Protein AF-A0A942BXB8-F1 (afdb_monomer)

Structure (mmCIF, N/CA/C/O backbone):
data_AF-A0A942BXB8-F1
#
_entry.id   AF-A0A942BXB8-F1
#
loop_
_atom_site.group_PDB
_atom_site.id
_atom_site.type_symbol
_atom_site.label_atom_id
_atom_site.label_alt_id
_atom_site.label_comp_id
_atom_site.label_asym_id
_atom_site.label_entity_id
_atom_site.label_seq_id
_atom_site.pdbx_PDB_ins_code
_atom_site.Cartn_x
_atom_site.Cartn_y
_atom_site.Cartn_z
_atom_site.occupancy
_atom_site.B_iso_or_equiv
_atom_site.auth_seq_id
_atom_site.auth_comp_id
_atom_site.auth_asym_id
_atom_site.auth_atom_id
_atom_site.pdbx_PDB_model_num
ATOM 1 N N . MET A 1 1 ? 14.830 -15.102 -23.899 1.00 33.78 1 MET A N 1
ATOM 2 C CA . MET A 1 1 ? 13.866 -15.783 -23.012 1.00 33.78 1 MET A CA 1
ATOM 3 C C . MET A 1 1 ? 14.403 -15.650 -21.605 1.00 33.78 1 MET A C 1
ATOM 5 O O . MET A 1 1 ? 15.465 -16.191 -21.334 1.00 33.78 1 MET A O 1
ATOM 9 N N . ILE A 1 2 ? 13.768 -14.839 -20.761 1.00 38.62 2 ILE A N 1
ATOM 10 C CA . ILE A 1 2 ? 14.125 -14.796 -19.343 1.00 38.62 2 ILE A CA 1
ATOM 11 C C . ILE A 1 2 ? 13.432 -16.008 -18.729 1.00 38.62 2 ILE A C 1
ATOM 13 O O . ILE A 1 2 ? 12.207 -16.042 -18.656 1.00 38.62 2 ILE A O 1
ATOM 17 N N . GLU A 1 3 ? 14.208 -17.035 -18.382 1.00 32.00 3 GLU A N 1
ATOM 18 C CA . GLU A 1 3 ? 13.726 -18.103 -17.512 1.00 32.00 3 GLU A CA 1
ATOM 19 C C . GLU A 1 3 ? 13.306 -17.457 -16.193 1.00 32.00 3 GLU A C 1
ATOM 21 O O . GLU A 1 3 ? 14.146 -17.064 -15.381 1.00 32.00 3 GLU A O 1
ATOM 26 N N . ILE A 1 4 ? 11.998 -17.341 -15.974 1.00 43.47 4 ILE A N 1
ATOM 27 C CA . ILE A 1 4 ? 11.454 -17.088 -14.645 1.00 43.47 4 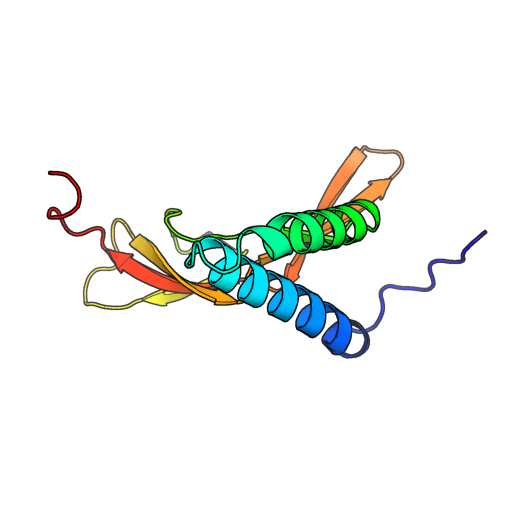ILE A CA 1
ATOM 28 C C . ILE A 1 4 ? 11.652 -18.398 -13.876 1.00 43.47 4 ILE A C 1
ATOM 30 O O . ILE A 1 4 ? 10.767 -19.250 -13.805 1.00 43.47 4 ILE A O 1
ATOM 34 N N . LYS A 1 5 ? 12.874 -18.606 -13.367 1.00 41.53 5 LYS A N 1
ATOM 35 C CA . LYS A 1 5 ? 13.132 -19.608 -12.333 1.00 41.53 5 LYS A CA 1
ATOM 36 C C . LYS A 1 5 ? 12.141 -19.343 -11.201 1.00 41.53 5 LYS A C 1
ATOM 38 O O . LYS A 1 5 ? 11.963 -18.189 -10.832 1.00 41.53 5 LYS A O 1
ATOM 43 N N . GLN A 1 6 ? 11.500 -20.427 -10.757 1.00 49.53 6 GLN A N 1
ATOM 44 C CA . GLN A 1 6 ? 10.703 -20.651 -9.541 1.00 49.53 6 GLN A CA 1
ATOM 45 C C . GLN A 1 6 ? 10.504 -19.445 -8.604 1.00 49.53 6 GLN A C 1
ATOM 47 O O . GLN A 1 6 ? 11.470 -18.736 -8.335 1.00 49.53 6 GLN A O 1
ATOM 52 N N . PRO A 1 7 ? 9.303 -19.263 -8.011 1.00 47.66 7 PRO A N 1
ATOM 53 C CA . PRO A 1 7 ? 9.025 -18.121 -7.143 1.00 47.66 7 PRO A CA 1
ATOM 54 C C . PRO A 1 7 ? 10.134 -17.996 -6.099 1.00 47.66 7 PRO A C 1
ATOM 56 O O . PRO A 1 7 ? 10.358 -18.924 -5.320 1.00 47.66 7 PRO A O 1
ATOM 59 N N . ALA A 1 8 ? 10.857 -16.875 -6.160 1.00 56.62 8 ALA A N 1
ATOM 60 C CA . ALA A 1 8 ? 11.919 -16.538 -5.229 1.00 56.62 8 ALA A CA 1
ATOM 61 C C . ALA A 1 8 ? 11.436 -16.846 -3.806 1.00 56.62 8 ALA A C 1
ATOM 63 O O . ALA A 1 8 ? 10.287 -16.539 -3.463 1.00 56.62 8 ALA A O 1
ATOM 64 N N . SER A 1 9 ? 12.266 -17.508 -2.995 1.00 60.94 9 SER A N 1
ATOM 65 C CA . SER A 1 9 ? 11.875 -17.833 -1.621 1.00 60.94 9 SER A CA 1
ATOM 66 C C . SER A 1 9 ? 11.443 -16.550 -0.900 1.00 60.94 9 SER A C 1
ATOM 68 O O . SER A 1 9 ? 11.925 -15.464 -1.223 1.00 60.94 9 SER A O 1
ATOM 70 N N . ALA A 1 10 ? 10.525 -16.640 0.069 1.00 62.19 10 ALA A N 1
ATOM 71 C CA . ALA A 1 10 ? 9.982 -15.456 0.750 1.00 62.19 10 ALA A CA 1
ATOM 72 C C . ALA A 1 10 ? 11.084 -14.510 1.282 1.00 62.19 10 ALA A C 1
ATOM 74 O O . ALA A 1 10 ? 10.909 -13.294 1.296 1.00 62.19 10 ALA A O 1
ATOM 75 N N . ASP A 1 11 ? 12.249 -15.060 1.639 1.00 71.44 11 ASP A N 1
ATOM 76 C CA . ASP A 1 11 ? 13.427 -14.304 2.066 1.00 71.44 11 ASP A CA 1
ATOM 77 C C .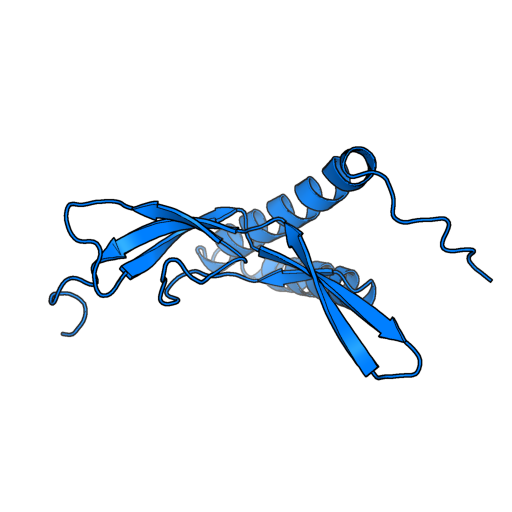 ASP A 1 11 ? 14.096 -13.486 0.954 1.00 71.44 11 ASP A C 1
ATOM 79 O O . ASP A 1 11 ? 14.571 -12.382 1.213 1.00 71.44 11 ASP A O 1
ATOM 83 N N . GLN A 1 12 ? 14.101 -13.973 -0.287 1.00 77.44 12 GLN A N 1
ATOM 84 C CA . GLN A 1 12 ? 14.678 -13.266 -1.436 1.00 77.44 12 GLN A CA 1
ATOM 85 C C . GLN A 1 12 ? 13.835 -12.059 -1.868 1.00 77.44 12 GLN A C 1
ATOM 87 O O . GLN A 1 12 ? 14.371 -11.112 -2.440 1.00 77.44 12 GLN A O 1
ATOM 92 N N . LEU A 1 13 ? 12.534 -12.058 -1.560 1.00 86.56 13 LEU A N 1
ATOM 93 C CA . LEU A 1 13 ? 11.634 -10.939 -1.855 1.00 86.56 13 LEU A CA 1
ATOM 94 C C . LEU A 1 13 ? 11.682 -9.832 -0.795 1.00 86.56 13 LEU A C 1
ATOM 96 O O . LEU A 1 13 ? 11.250 -8.714 -1.073 1.00 86.56 13 LEU A O 1
ATOM 100 N N . LYS A 1 14 ? 12.239 -10.089 0.398 1.00 89.81 14 LYS A N 1
ATOM 101 C CA . LYS A 1 14 ? 12.275 -9.110 1.501 1.00 89.81 14 LYS A CA 1
ATOM 102 C C . LYS A 1 14 ? 12.863 -7.747 1.104 1.00 89.81 14 LYS A C 1
ATOM 104 O O . LYS A 1 14 ? 12.232 -6.741 1.434 1.00 89.81 14 LYS A O 1
ATOM 109 N N . PRO A 1 15 ? 14.009 -7.652 0.396 1.00 94.00 15 PRO A N 1
ATOM 110 C CA . PRO A 1 15 ? 14.555 -6.353 0.001 1.00 94.00 15 PRO A CA 1
ATOM 111 C C . PRO A 1 15 ? 13.631 -5.591 -0.953 1.00 94.00 15 PRO A C 1
ATOM 113 O O . PRO A 1 15 ? 13.462 -4.383 -0.810 1.00 94.00 15 PRO A O 1
ATOM 116 N N . LEU A 1 16 ? 12.989 -6.301 -1.886 1.00 94.56 16 LEU A N 1
ATOM 117 C CA . LEU A 1 16 ? 12.042 -5.715 -2.832 1.00 94.56 16 LEU A CA 1
ATOM 118 C C . LEU A 1 16 ? 10.781 -5.205 -2.124 1.00 94.56 16 LEU A C 1
ATOM 120 O O . LEU A 1 16 ? 10.380 -4.064 -2.338 1.00 94.56 16 LEU A O 1
ATOM 124 N N . LEU A 1 17 ? 10.187 -6.014 -1.243 1.00 94.81 17 LEU A N 1
ATOM 125 C CA . LEU A 1 17 ? 9.023 -5.612 -0.445 1.00 94.81 17 LEU A CA 1
ATOM 126 C C . LEU A 1 17 ? 9.341 -4.412 0.455 1.00 94.81 17 LEU A C 1
ATOM 128 O O . LEU A 1 17 ? 8.515 -3.509 0.603 1.00 94.81 17 LEU A O 1
ATOM 132 N N . SER A 1 18 ? 10.556 -4.366 1.009 1.00 95.94 18 SER A N 1
ATOM 133 C CA . SER A 1 18 ? 11.049 -3.211 1.760 1.00 95.94 18 SER A CA 1
ATOM 134 C C . SER A 1 18 ? 11.127 -1.964 0.876 1.00 95.94 18 SER A C 1
ATOM 136 O O . SER A 1 18 ? 10.601 -0.922 1.255 1.00 95.94 18 SER A O 1
ATOM 138 N N . ALA A 1 19 ? 11.692 -2.069 -0.332 1.00 96.81 19 ALA A N 1
ATOM 139 C CA . ALA A 1 19 ? 11.778 -0.950 -1.271 1.00 96.81 19 ALA A CA 1
ATOM 140 C C . ALA A 1 19 ? 10.395 -0.425 -1.698 1.00 96.81 19 ALA A C 1
ATOM 142 O O . ALA A 1 19 ? 10.173 0.783 -1.680 1.00 96.81 19 ALA A O 1
ATOM 143 N N . LEU A 1 20 ? 9.449 -1.317 -2.012 1.00 97.62 20 LEU A N 1
ATOM 144 C CA . LEU A 1 20 ? 8.062 -0.957 -2.335 1.00 97.62 20 LEU A CA 1
ATOM 145 C C . LEU A 1 20 ? 7.360 -0.283 -1.146 1.00 97.62 20 LEU A C 1
ATOM 147 O O . LEU A 1 20 ? 6.674 0.722 -1.316 1.00 97.62 20 LEU A O 1
ATOM 151 N N . SER A 1 21 ? 7.585 -0.782 0.073 1.00 97.00 21 SER A N 1
ATOM 152 C CA . SER A 1 21 ? 7.039 -0.170 1.291 1.00 97.00 21 SER A CA 1
ATOM 153 C C . SER A 1 21 ? 7.646 1.214 1.559 1.00 97.00 21 SER A C 1
ATOM 155 O O . SER A 1 21 ? 6.934 2.132 1.953 1.00 97.00 21 SER A O 1
ATOM 157 N N . GLN A 1 22 ? 8.945 1.408 1.305 1.00 97.50 22 GLN A N 1
ATOM 158 C CA . GLN A 1 22 ? 9.572 2.731 1.399 1.00 97.50 22 GLN A CA 1
ATOM 159 C C . GLN A 1 22 ? 9.054 3.689 0.322 1.00 97.50 22 GLN A C 1
ATOM 161 O O . GLN A 1 22 ? 8.843 4.863 0.613 1.00 97.50 22 GLN A O 1
ATOM 166 N N . LEU A 1 23 ? 8.813 3.204 -0.900 1.00 97.75 23 LEU A N 1
ATOM 167 C CA . LEU A 1 23 ? 8.204 4.003 -1.964 1.00 97.75 23 LEU A CA 1
ATOM 168 C C . LEU A 1 23 ? 6.805 4.491 -1.561 1.00 97.75 23 LEU A C 1
ATOM 170 O O . LEU A 1 23 ? 6.514 5.672 -1.729 1.00 97.75 23 LEU A O 1
ATOM 174 N N . TYR A 1 24 ? 5.985 3.617 -0.971 1.00 97.88 24 TYR A N 1
ATOM 175 C CA . TYR A 1 24 ? 4.685 3.983 -0.402 1.00 97.88 24 TYR A CA 1
ATOM 176 C C . TYR A 1 24 ? 4.804 5.086 0.661 1.00 97.88 24 TYR A C 1
ATOM 178 O O . TYR A 1 24 ? 4.139 6.116 0.573 1.00 97.88 24 TYR A O 1
ATOM 186 N N . GLU A 1 25 ? 5.693 4.909 1.642 1.00 96.44 25 GLU A N 1
ATOM 187 C CA . GLU A 1 25 ? 5.880 5.887 2.721 1.00 96.44 25 GLU A CA 1
ATOM 188 C C . GLU A 1 25 ? 6.383 7.242 2.215 1.00 96.44 25 GLU A C 1
ATOM 190 O O . GLU A 1 25 ? 5.969 8.292 2.714 1.00 96.44 25 GLU A O 1
ATOM 195 N N . LEU A 1 26 ? 7.284 7.235 1.230 1.00 96.19 26 LEU A N 1
ATOM 196 C CA . LEU A 1 26 ? 7.765 8.456 0.593 1.00 96.19 26 LEU A CA 1
ATOM 197 C C . LEU A 1 26 ? 6.637 9.167 -0.144 1.00 96.19 26 LEU A C 1
ATOM 199 O O . LEU A 1 26 ? 6.479 10.371 0.039 1.00 96.19 26 LEU A O 1
ATOM 203 N N . ASP A 1 27 ? 5.838 8.435 -0.920 1.00 95.38 27 ASP A N 1
ATOM 204 C CA . ASP A 1 27 ? 4.694 9.005 -1.629 1.00 95.38 27 ASP A CA 1
ATOM 205 C C . ASP A 1 27 ? 3.712 9.641 -0.647 1.00 95.38 27 ASP A C 1
ATOM 207 O O . ASP A 1 27 ? 3.432 10.831 -0.759 1.00 95.38 27 ASP A O 1
ATOM 211 N N . ARG A 1 28 ? 3.321 8.929 0.416 1.00 94.50 28 ARG A N 1
ATOM 212 C CA . ARG A 1 28 ? 2.437 9.474 1.457 1.00 94.50 28 ARG A CA 1
ATOM 213 C C . ARG A 1 28 ? 2.977 10.771 2.070 1.00 94.50 28 ARG A C 1
ATOM 215 O O . ARG A 1 28 ? 2.238 11.742 2.225 1.00 94.50 28 ARG A O 1
ATOM 222 N N . LYS A 1 29 ? 4.275 10.823 2.391 1.00 93.38 29 LYS A N 1
ATOM 223 C CA . LYS A 1 29 ? 4.925 12.022 2.958 1.00 93.38 29 LYS A CA 1
ATOM 224 C C . LYS A 1 29 ? 5.006 13.180 1.966 1.00 93.38 29 LYS A C 1
ATOM 226 O O . LYS A 1 29 ? 4.889 14.332 2.383 1.00 93.38 29 LYS A O 1
ATOM 231 N N . VAL A 1 30 ? 5.214 12.887 0.683 1.00 95.12 30 VAL A N 1
ATOM 232 C CA . VAL A 1 30 ? 5.248 13.890 -0.386 1.00 95.12 30 VAL A CA 1
ATOM 233 C C . VAL A 1 30 ? 3.851 14.449 -0.652 1.00 95.12 30 VAL A C 1
ATOM 235 O O . VAL A 1 30 ? 3.703 15.664 -0.721 1.00 95.12 30 VAL A O 1
ATOM 238 N N . GLN A 1 31 ? 2.819 13.605 -0.721 1.00 91.31 31 GLN A N 1
ATOM 239 C CA . GLN A 1 31 ? 1.436 14.059 -0.915 1.00 91.31 31 GLN A CA 1
ATOM 240 C C . GLN A 1 31 ? 0.923 14.891 0.272 1.00 91.31 31 GLN A C 1
ATOM 242 O O . GLN A 1 31 ? 0.154 15.829 0.084 1.00 91.31 31 GLN A O 1
ATOM 247 N N . ALA A 1 32 ? 1.384 14.603 1.494 1.00 91.75 32 ALA A N 1
ATOM 248 C CA . ALA A 1 32 ? 0.996 15.348 2.692 1.00 91.75 32 ALA A CA 1
ATOM 249 C C . ALA A 1 32 ? 1.586 16.772 2.775 1.00 91.75 32 ALA A C 1
ATOM 251 O O . ALA A 1 32 ? 1.187 17.542 3.649 1.00 91.75 32 ALA A O 1
ATOM 252 N N . ARG A 1 33 ? 2.561 17.132 1.924 1.00 91.81 33 ARG A N 1
ATOM 253 C CA . ARG A 1 33 ? 3.291 18.406 2.018 1.00 91.81 33 ARG A CA 1
ATOM 254 C C . ARG A 1 33 ? 3.480 19.055 0.651 1.00 91.81 33 ARG A C 1
ATOM 256 O O . ARG A 1 33 ? 4.232 18.569 -0.190 1.00 91.81 33 ARG A O 1
ATOM 263 N N . SER A 1 34 ? 2.886 20.231 0.465 1.00 87.06 34 SER A N 1
ATOM 264 C CA . SER A 1 34 ? 2.955 20.981 -0.797 1.00 87.06 34 SER A CA 1
ATOM 265 C C . SER A 1 34 ? 4.383 21.336 -1.236 1.00 87.06 34 SER A C 1
ATOM 267 O O . SER A 1 34 ? 4.649 21.427 -2.431 1.00 87.06 34 SER A O 1
ATOM 269 N N . GLU A 1 35 ? 5.319 21.487 -0.293 1.00 92.06 35 GLU A N 1
ATOM 270 C CA . GLU A 1 35 ? 6.737 21.782 -0.561 1.00 92.06 35 GLU A CA 1
ATOM 271 C C . GLU A 1 35 ? 7.446 20.702 -1.400 1.00 92.06 35 GLU A C 1
ATOM 273 O O . GLU A 1 35 ? 8.424 20.996 -2.087 1.00 92.06 35 GLU A O 1
ATOM 278 N N . PHE A 1 36 ? 6.929 19.468 -1.411 1.00 91.00 36 PHE A N 1
ATOM 279 C CA . PHE A 1 36 ? 7.515 18.343 -2.143 1.00 91.00 36 PHE A CA 1
ATOM 280 C C . PHE A 1 36 ? 6.785 17.986 -3.439 1.00 91.00 36 PHE A C 1
ATOM 282 O O . PHE A 1 36 ? 7.134 16.992 -4.074 1.00 91.00 36 PHE A O 1
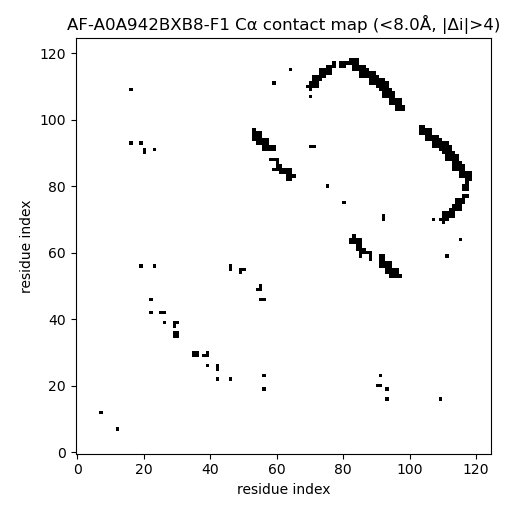ATOM 289 N N . GLN A 1 37 ? 5.827 18.798 -3.899 1.00 87.00 37 GLN A N 1
ATOM 290 C CA . GLN A 1 37 ? 5.024 18.495 -5.093 1.00 87.00 37 GLN A CA 1
ATOM 291 C C . GLN A 1 37 ? 5.878 18.183 -6.338 1.00 87.00 37 GLN A C 1
ATOM 293 O O . GLN A 1 37 ? 5.522 17.326 -7.151 1.00 87.00 37 GLN A O 1
ATOM 298 N N . ALA A 1 38 ? 7.045 18.823 -6.470 1.00 89.25 38 ALA A N 1
ATOM 299 C CA . ALA A 1 38 ? 7.984 18.565 -7.560 1.00 89.25 38 ALA A CA 1
ATOM 300 C C . ALA A 1 38 ? 8.492 17.107 -7.604 1.00 89.25 38 ALA A C 1
ATOM 302 O O . ALA A 1 38 ? 8.768 16.601 -8.694 1.00 89.25 38 ALA A O 1
ATOM 303 N N . LEU A 1 39 ? 8.573 16.432 -6.449 1.00 94.00 39 LEU A N 1
ATOM 304 C CA . LEU A 1 39 ? 8.992 15.033 -6.311 1.00 94.00 39 LEU A CA 1
ATOM 305 C C . LEU A 1 39 ? 7.864 14.044 -6.626 1.00 94.00 39 LEU A C 1
ATOM 307 O O . LEU A 1 39 ? 8.153 12.921 -7.036 1.00 94.00 39 LEU A O 1
ATOM 311 N N . GLY A 1 40 ? 6.598 14.459 -6.502 1.00 93.06 40 GLY A N 1
ATOM 312 C CA . GLY A 1 40 ? 5.442 13.584 -6.721 1.00 93.06 40 GLY A CA 1
ATOM 313 C C . GLY A 1 40 ? 5.472 12.914 -8.095 1.00 93.06 40 GLY A C 1
ATOM 314 O O . GLY A 1 40 ? 5.321 11.704 -8.204 1.00 93.06 40 GLY A O 1
ATOM 315 N N . ARG A 1 41 ? 5.820 13.663 -9.153 1.00 91.19 41 ARG A N 1
ATOM 316 C CA . ARG A 1 41 ? 5.946 13.104 -10.515 1.00 91.19 41 ARG A CA 1
ATOM 317 C C . ARG A 1 41 ? 7.005 12.004 -10.626 1.00 91.19 41 ARG A C 1
ATOM 319 O O . ARG A 1 41 ? 6.853 11.098 -11.440 1.00 91.19 41 ARG A O 1
ATOM 326 N N . ASN A 1 42 ? 8.098 12.098 -9.871 1.00 95.69 42 ASN A N 1
ATOM 327 C CA . ASN A 1 42 ? 9.142 11.075 -9.873 1.00 95.69 42 ASN A CA 1
ATOM 328 C C . ASN A 1 42 ? 8.650 9.810 -9.167 1.00 95.69 42 ASN A C 1
ATOM 330 O O . ASN A 1 42 ? 8.879 8.716 -9.676 1.00 95.69 42 ASN A O 1
ATOM 334 N N . LEU A 1 43 ? 7.930 9.963 -8.053 1.00 96.38 43 LEU A N 1
ATOM 335 C CA . LEU A 1 43 ? 7.338 8.841 -7.327 1.00 96.38 43 LEU A CA 1
ATOM 336 C C . LEU A 1 43 ? 6.250 8.144 -8.151 1.00 96.38 43 LEU A C 1
ATOM 338 O O . LEU A 1 43 ? 6.254 6.920 -8.220 1.00 96.38 43 LEU A O 1
ATOM 342 N N . GLU A 1 44 ? 5.406 8.889 -8.872 1.00 94.81 44 GLU A N 1
ATOM 343 C CA . GLU A 1 44 ? 4.445 8.306 -9.822 1.00 94.81 44 GLU A CA 1
ATOM 344 C C . GLU A 1 44 ? 5.134 7.466 -10.902 1.00 94.81 44 GLU A C 1
ATOM 346 O O . GLU A 1 44 ? 4.715 6.346 -11.180 1.00 94.81 44 GLU A O 1
ATOM 351 N N . LYS A 1 45 ? 6.240 7.954 -11.478 1.00 96.38 45 LYS A N 1
ATOM 352 C CA . LYS A 1 45 ? 7.014 7.180 -12.462 1.00 96.38 45 LYS A CA 1
ATOM 353 C C . LYS A 1 45 ? 7.630 5.919 -11.860 1.00 96.38 45 LYS A C 1
ATOM 355 O O . LYS A 1 45 ? 7.677 4.895 -12.531 1.00 96.38 45 LYS A O 1
ATOM 360 N N . MET A 1 46 ? 8.104 5.983 -10.615 1.00 97.38 46 MET A N 1
ATOM 361 C CA . MET A 1 46 ? 8.614 4.802 -9.914 1.00 97.38 46 MET A CA 1
ATOM 362 C C . MET A 1 46 ? 7.501 3.782 -9.664 1.00 97.38 46 MET A C 1
ATOM 364 O O . MET A 1 46 ? 7.707 2.602 -9.930 1.00 97.38 46 MET A O 1
ATOM 368 N N . LYS A 1 47 ? 6.320 4.228 -9.210 1.00 96.56 47 LYS A N 1
ATOM 369 C CA . LYS A 1 47 ? 5.142 3.366 -9.033 1.00 96.56 47 LYS A CA 1
ATOM 370 C C . LYS A 1 47 ? 4.737 2.713 -10.356 1.00 96.56 47 LYS A C 1
ATOM 372 O O . LYS A 1 47 ? 4.622 1.496 -10.402 1.00 96.56 47 LYS A O 1
ATOM 377 N N . ALA A 1 48 ? 4.654 3.490 -11.437 1.00 96.38 48 ALA A N 1
ATOM 378 C CA . ALA A 1 48 ? 4.344 2.979 -12.771 1.00 96.38 48 ALA A CA 1
ATOM 379 C C . ALA A 1 48 ? 5.357 1.923 -13.252 1.00 96.38 48 ALA A C 1
ATOM 381 O O . ALA A 1 48 ? 4.959 0.892 -13.782 1.00 96.38 48 ALA A O 1
ATOM 382 N N . ALA A 1 49 ? 6.657 2.130 -13.017 1.00 96.88 49 ALA A N 1
ATOM 383 C CA . ALA A 1 49 ? 7.679 1.145 -13.373 1.00 96.88 49 ALA A CA 1
ATOM 384 C C . ALA A 1 49 ? 7.525 -0.175 -12.593 1.00 96.88 49 ALA A C 1
ATOM 386 O O . ALA A 1 49 ? 7.751 -1.251 -13.143 1.00 96.88 49 ALA A O 1
ATOM 387 N N . PHE A 1 50 ? 7.127 -0.120 -11.318 1.00 95.88 50 PHE A N 1
ATOM 388 C CA . PHE A 1 50 ? 6.823 -1.328 -10.546 1.00 95.88 50 PHE A CA 1
ATOM 389 C C . PHE A 1 50 ? 5.513 -1.990 -10.986 1.00 95.88 50 PHE A C 1
ATOM 391 O O . PHE A 1 50 ? 5.481 -3.218 -11.085 1.00 95.88 50 PHE A O 1
ATOM 398 N N . ASP A 1 51 ? 4.487 -1.207 -11.325 1.00 93.69 51 ASP A N 1
ATOM 399 C CA . ASP A 1 51 ? 3.234 -1.714 -11.894 1.00 93.69 51 ASP A CA 1
ATOM 400 C C . ASP A 1 51 ? 3.485 -2.447 -13.227 1.00 93.69 51 ASP A C 1
ATOM 402 O O . ASP A 1 51 ? 2.936 -3.527 -13.442 1.00 93.69 51 ASP A O 1
ATOM 406 N N . GLU A 1 52 ? 4.367 -1.931 -14.094 1.00 93.50 52 GLU A N 1
ATOM 407 C CA . GLU A 1 52 ? 4.794 -2.598 -15.339 1.00 93.50 52 GLU A CA 1
ATOM 408 C C . GLU A 1 52 ? 5.508 -3.935 -15.082 1.00 93.50 52 GLU A C 1
ATOM 410 O O . GLU A 1 52 ? 5.369 -4.881 -15.859 1.00 93.50 52 GLU A O 1
ATOM 415 N N . LEU A 1 53 ? 6.239 -4.040 -13.969 1.00 91.69 53 LEU A N 1
ATOM 416 C CA . LEU A 1 53 ? 6.838 -5.292 -13.500 1.00 91.69 53 LEU A CA 1
ATOM 417 C C . LEU A 1 53 ? 5.821 -6.227 -12.822 1.00 91.69 53 LEU A C 1
ATOM 419 O O . LEU A 1 53 ? 6.188 -7.339 -12.437 1.00 91.69 53 LEU A O 1
ATOM 423 N N . GLY A 1 54 ? 4.565 -5.796 -12.675 1.00 93.19 54 GLY A N 1
ATOM 424 C CA . GLY A 1 54 ? 3.467 -6.542 -12.066 1.00 93.19 54 GLY A CA 1
ATOM 425 C C . GLY A 1 54 ? 3.300 -6.321 -10.561 1.00 93.19 54 GLY A C 1
ATOM 426 O O . GLY A 1 54 ? 2.467 -6.986 -9.954 1.00 93.19 54 GLY A O 1
ATOM 427 N N . TYR A 1 55 ? 4.061 -5.424 -9.931 1.00 95.69 55 TYR A N 1
ATOM 428 C CA . TYR A 1 55 ? 3.956 -5.138 -8.497 1.00 95.69 55 TYR A CA 1
ATOM 429 C C . TYR A 1 55 ? 3.049 -3.945 -8.238 1.00 95.69 55 TYR A C 1
ATOM 431 O O . TYR A 1 55 ? 3.410 -2.817 -8.557 1.00 95.69 55 TYR A O 1
ATOM 439 N N . ARG A 1 56 ? 1.923 -4.190 -7.568 1.00 95.88 56 ARG A N 1
ATOM 440 C CA . ARG A 1 56 ? 0.945 -3.160 -7.227 1.00 95.88 56 ARG A CA 1
ATOM 441 C C . ARG A 1 56 ? 0.979 -2.846 -5.739 1.00 95.88 56 ARG A C 1
ATOM 443 O O . ARG A 1 56 ? 0.839 -3.749 -4.912 1.00 95.88 56 ARG A O 1
ATOM 450 N N . ILE A 1 57 ? 1.159 -1.570 -5.416 1.00 97.56 57 ILE A N 1
ATOM 451 C CA . ILE A 1 57 ? 1.069 -1.030 -4.055 1.00 97.56 57 ILE A CA 1
ATOM 452 C C . ILE A 1 57 ? -0.356 -0.513 -3.856 1.00 97.56 57 ILE A C 1
ATOM 454 O O . ILE A 1 57 ? -0.821 0.321 -4.632 1.00 97.56 57 ILE A O 1
ATOM 458 N N . GLU A 1 58 ? -1.047 -0.983 -2.822 1.00 97.31 58 GLU A N 1
ATOM 459 C CA . GLU A 1 58 ? -2.408 -0.549 -2.503 1.00 97.31 58 GLU A CA 1
ATOM 460 C C . GLU A 1 58 ? -2.459 0.069 -1.105 1.00 97.31 58 GLU A C 1
ATOM 462 O O . GLU A 1 58 ? -1.953 -0.506 -0.134 1.00 97.31 58 GLU A O 1
ATOM 467 N N . ASP A 1 59 ? -3.092 1.240 -1.019 1.00 97.19 59 ASP A N 1
ATOM 468 C CA . ASP A 1 59 ? -3.353 1.938 0.234 1.00 97.19 59 ASP A CA 1
ATOM 469 C C . ASP A 1 59 ? -4.755 1.582 0.765 1.00 97.19 59 ASP A C 1
ATOM 471 O O . ASP A 1 59 ? -5.760 1.942 0.138 1.00 97.19 59 ASP A O 1
ATOM 475 N N . PRO A 1 60 ? -4.862 0.863 1.897 1.00 97.19 60 PRO A N 1
ATOM 476 C CA . PRO A 1 60 ? -6.144 0.548 2.506 1.00 97.19 60 PRO A CA 1
ATOM 477 C C . PRO A 1 60 ? -6.717 1.677 3.378 1.00 97.19 60 PRO A C 1
ATOM 479 O O . PRO A 1 60 ? -7.786 1.474 3.954 1.00 97.19 60 PRO A O 1
ATOM 482 N N . GLN A 1 61 ? -6.057 2.836 3.500 1.00 96.94 61 GLN A N 1
ATOM 483 C CA . GLN A 1 61 ? -6.512 3.961 4.323 1.00 96.94 61 GLN A CA 1
ATOM 484 C C . GLN A 1 61 ? -7.976 4.325 4.030 1.00 96.94 61 GLN A C 1
ATOM 486 O O . GLN A 1 61 ? -8.380 4.500 2.879 1.00 96.94 61 GLN A O 1
ATOM 491 N N . GLY A 1 62 ? -8.788 4.441 5.084 1.00 95.62 62 GLY A N 1
ATOM 492 C CA . GLY A 1 62 ? -10.205 4.802 4.988 1.00 95.62 62 GLY A CA 1
ATOM 493 C C . GLY A 1 62 ? -11.128 3.697 4.460 1.00 95.62 62 GLY A C 1
ATOM 494 O O . GLY A 1 62 ? -12.345 3.890 4.420 1.00 95.62 62 GLY A O 1
ATOM 495 N N . GLN A 1 63 ? -10.599 2.532 4.075 1.00 96.62 63 GLN A N 1
ATOM 496 C CA . GLN A 1 63 ? -11.425 1.399 3.665 1.00 96.62 63 GLN A CA 1
ATOM 497 C C . GLN A 1 63 ? -12.048 0.701 4.879 1.00 96.62 63 GLN A C 1
ATOM 499 O O . GLN A 1 63 ? -11.451 0.634 5.954 1.00 96.62 63 GLN A O 1
ATOM 504 N N . GLY A 1 64 ? -13.244 0.138 4.692 1.00 95.62 64 GLY A N 1
ATOM 505 C CA . GLY A 1 64 ? -13.889 -0.696 5.705 1.00 95.62 64 GLY A CA 1
ATOM 506 C C . GLY A 1 64 ? -13.109 -1.987 5.968 1.00 95.62 64 GLY A C 1
ATOM 507 O O . GLY A 1 64 ? -12.495 -2.559 5.063 1.00 95.62 64 GLY A O 1
ATOM 508 N N . TYR A 1 65 ? -13.157 -2.455 7.209 1.00 95.81 65 TYR A N 1
ATOM 509 C CA . TYR A 1 65 ? -12.526 -3.689 7.652 1.00 95.81 65 TYR A CA 1
ATOM 510 C C . TYR A 1 65 ? -13.559 -4.663 8.221 1.00 95.81 65 TYR A C 1
ATOM 512 O O . TYR A 1 65 ? -14.488 -4.285 8.929 1.00 95.81 65 TYR A O 1
ATOM 520 N N . ASN A 1 66 ? -13.361 -5.943 7.920 1.00 92.69 66 ASN A N 1
ATOM 521 C CA . ASN A 1 66 ? -14.011 -7.058 8.593 1.00 92.69 66 ASN A CA 1
ATOM 522 C C . ASN A 1 66 ? -13.015 -8.223 8.688 1.00 92.69 66 ASN A C 1
ATOM 524 O O . ASN A 1 66 ? -12.020 -8.258 7.964 1.00 92.69 66 ASN A O 1
ATOM 528 N N . GLU A 1 67 ? -13.301 -9.202 9.539 1.00 88.38 67 GLU A N 1
ATOM 529 C CA . GLU A 1 67 ? -12.401 -10.338 9.794 1.00 88.38 67 GLU A CA 1
ATOM 530 C C . GLU A 1 67 ? -12.185 -11.251 8.573 1.00 88.38 67 GLU A C 1
ATOM 532 O O . GLU A 1 67 ? -11.238 -12.032 8.539 1.00 88.38 67 GLU A O 1
ATOM 537 N N . THR A 1 68 ? -13.029 -11.146 7.540 1.00 93.38 68 THR A N 1
ATOM 538 C CA . THR A 1 68 ? -12.882 -11.926 6.298 1.00 93.38 68 THR A CA 1
ATOM 539 C C . THR A 1 68 ? -11.869 -11.315 5.322 1.00 93.38 68 THR A C 1
ATOM 541 O O . THR A 1 68 ? -11.509 -11.952 4.330 1.00 93.38 68 THR A O 1
ATOM 544 N N . ARG A 1 69 ? -11.371 -10.096 5.590 1.00 93.88 69 ARG A N 1
ATOM 545 C CA . ARG A 1 69 ? -10.314 -9.438 4.804 1.00 93.88 69 ARG A CA 1
ATOM 546 C C . ARG A 1 69 ? -8.975 -10.141 5.017 1.00 93.88 69 ARG A C 1
ATOM 548 O O . ARG A 1 69 ? -8.246 -9.885 5.969 1.00 93.88 69 ARG A O 1
ATOM 555 N N . VAL A 1 70 ? -8.630 -11.019 4.079 1.00 95.25 70 VAL A N 1
ATOM 556 C CA . VAL A 1 70 ? -7.373 -11.787 4.102 1.00 95.25 70 VAL A CA 1
ATOM 557 C C . VAL A 1 70 ? -6.138 -10.961 3.723 1.00 95.25 70 VAL A C 1
ATOM 559 O O . VAL A 1 70 ? -5.009 -11.364 3.997 1.00 95.25 70 VAL A O 1
ATOM 562 N N . ASP A 1 71 ? -6.330 -9.801 3.100 1.00 96.75 71 ASP A N 1
ATOM 563 C CA . ASP A 1 71 ? -5.268 -8.900 2.651 1.00 96.75 71 ASP A CA 1
ATOM 564 C C . ASP A 1 71 ? -4.715 -7.983 3.745 1.00 96.75 71 ASP A C 1
ATOM 566 O O . ASP A 1 71 ? -3.678 -7.356 3.527 1.00 96.75 71 ASP A O 1
ATOM 570 N N . LEU A 1 72 ? -5.339 -7.951 4.926 1.00 97.62 72 LEU A N 1
ATOM 571 C CA . LEU A 1 72 ? -4.942 -7.101 6.046 1.00 97.62 72 LEU A CA 1
ATOM 572 C C . LEU A 1 72 ? -4.602 -7.895 7.309 1.00 97.62 72 LEU A C 1
ATOM 574 O O . LEU A 1 72 ? -5.246 -8.889 7.632 1.00 97.62 72 LEU A O 1
ATOM 578 N N . GLU A 1 73 ? -3.610 -7.408 8.045 1.00 97.44 73 GLU A N 1
ATOM 579 C CA . GLU A 1 73 ? -3.322 -7.694 9.449 1.00 97.44 73 GLU A CA 1
ATOM 580 C C . GLU A 1 73 ? -3.707 -6.454 10.254 1.00 97.44 73 GLU A C 1
ATOM 582 O O . GLU A 1 73 ? -2.996 -5.448 10.240 1.00 97.44 73 GLU A O 1
ATOM 587 N N . ALA A 1 74 ? -4.870 -6.504 10.902 1.00 96.19 74 ALA A N 1
ATOM 588 C CA . ALA A 1 74 ? -5.430 -5.361 11.605 1.00 96.19 74 ALA A CA 1
ATOM 589 C C . ALA A 1 74 ? -5.249 -5.475 13.122 1.00 96.19 74 ALA A C 1
ATOM 591 O O . ALA A 1 74 ? -5.524 -6.519 13.714 1.00 96.19 74 ALA A O 1
ATOM 592 N N . SER A 1 75 ? -4.849 -4.371 13.749 1.00 96.00 75 SER A N 1
ATOM 593 C CA . SER A 1 75 ? -4.994 -4.151 15.186 1.00 96.00 75 SER A CA 1
ATOM 594 C C . SER A 1 75 ? -6.232 -3.294 15.430 1.00 96.00 75 SER A C 1
ATOM 596 O O . SER A 1 75 ? -6.327 -2.191 14.894 1.00 96.00 75 SER A O 1
ATOM 598 N N . ILE A 1 76 ? -7.176 -3.785 16.234 1.00 93.50 76 ILE A N 1
ATOM 599 C CA . ILE A 1 76 ? -8.376 -3.026 16.606 1.00 93.50 76 ILE A CA 1
ATOM 600 C C . ILE A 1 76 ? -8.007 -2.063 17.735 1.00 93.50 76 ILE A C 1
ATOM 602 O O . ILE A 1 76 ? -7.521 -2.493 18.782 1.00 93.50 76 ILE A O 1
ATOM 606 N N . ALA A 1 77 ? -8.233 -0.772 17.521 1.00 91.19 77 ALA A N 1
ATOM 607 C CA . ALA A 1 77 ? -8.152 0.248 18.554 1.00 91.19 77 ALA A CA 1
ATOM 608 C C . ALA A 1 77 ? -9.561 0.627 19.049 1.00 91.19 77 ALA A C 1
ATOM 610 O O . ALA A 1 77 ? -10.547 0.600 18.310 1.00 91.19 77 ALA A O 1
ATOM 611 N N . GLY A 1 78 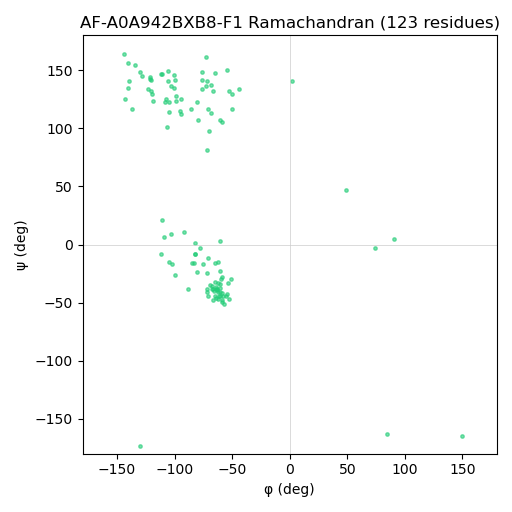? -9.663 0.944 20.342 1.00 86.56 78 GLY A N 1
ATOM 612 C CA . GLY A 1 78 ? -10.941 1.166 21.021 1.00 86.56 78 GLY A CA 1
ATOM 613 C C . GLY A 1 78 ? -11.609 -0.123 21.518 1.00 86.56 78 GLY A C 1
ATOM 614 O O . GLY A 1 78 ? -10.961 -1.152 21.690 1.00 86.56 78 GLY A O 1
ATOM 615 N N . SER A 1 79 ? -12.908 -0.043 21.822 1.00 81.06 79 SER A N 1
ATOM 616 C CA . SER A 1 79 ? -13.680 -1.131 22.451 1.00 81.06 79 SER A CA 1
ATOM 617 C C . SER A 1 79 ? -14.745 -1.768 21.553 1.00 81.06 79 SER A C 1
ATOM 619 O O . SER A 1 79 ? -15.344 -2.765 21.949 1.00 81.06 79 SER A O 1
ATOM 621 N N . SER A 1 80 ? -15.008 -1.198 20.375 1.00 85.69 80 SER A N 1
ATOM 622 C CA . SER A 1 80 ? -16.022 -1.683 19.432 1.00 85.69 80 SER A CA 1
ATOM 623 C C . SER A 1 80 ? -15.375 -2.503 18.320 1.00 85.69 80 SER A C 1
ATOM 625 O O . SER A 1 80 ? -14.308 -2.146 17.828 1.00 85.69 80 SER A O 1
ATOM 627 N N . THR A 1 81 ? -16.043 -3.578 17.908 1.00 86.81 81 THR A N 1
ATOM 62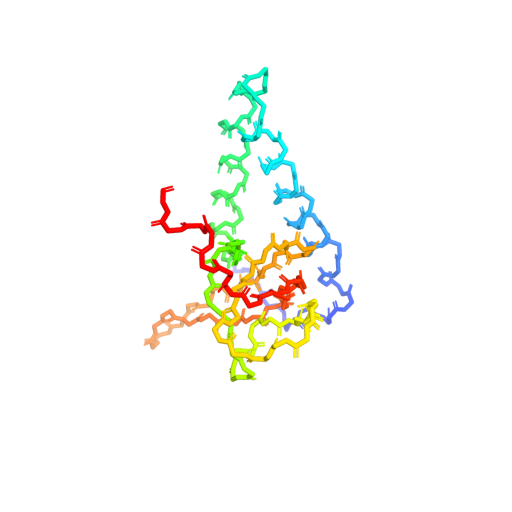8 C CA . THR A 1 81 ? -15.641 -4.449 16.791 1.00 86.81 81 THR A CA 1
ATOM 629 C C . THR A 1 81 ? -16.556 -4.302 15.570 1.00 86.81 81 THR A C 1
ATOM 631 O O . THR A 1 81 ? -16.414 -5.041 14.598 1.00 86.81 81 THR A O 1
ATOM 634 N N . GLU A 1 82 ? -17.490 -3.347 15.604 1.00 88.81 82 GLU A N 1
ATOM 635 C CA . GLU A 1 82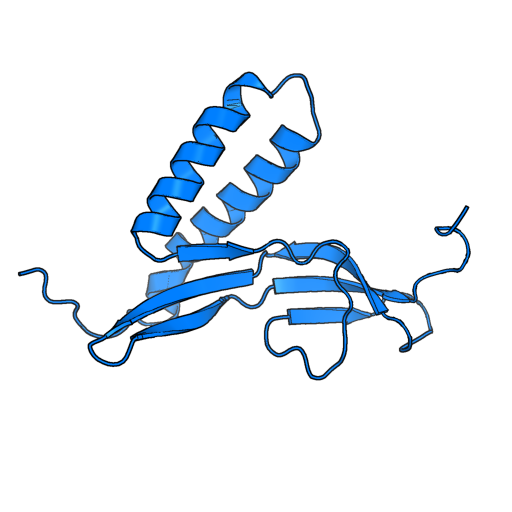 ? -18.460 -3.083 14.539 1.00 88.81 82 GLU A CA 1
ATOM 636 C C . GLU A 1 82 ? -18.116 -1.806 13.755 1.00 88.81 82 GLU A C 1
ATOM 638 O O . GLU A 1 82 ? -17.561 -0.851 14.307 1.00 88.81 82 GLU A O 1
ATOM 643 N N . ASP A 1 83 ? -18.476 -1.792 12.465 1.00 91.44 83 ASP A N 1
ATOM 644 C CA . ASP A 1 83 ? -18.234 -0.688 11.514 1.00 91.44 83 ASP A CA 1
ATOM 645 C C . ASP A 1 83 ? -16.780 -0.182 11.543 1.00 91.44 83 ASP A C 1
ATOM 647 O O . ASP A 1 83 ? -16.497 1.012 11.667 1.00 91.44 83 ASP A O 1
ATOM 651 N N . LEU A 1 84 ? -15.842 -1.133 11.506 1.00 94.62 84 LEU A N 1
ATOM 652 C CA . LEU A 1 84 ? -14.413 -0.856 11.563 1.00 94.62 84 LEU A CA 1
ATOM 653 C C . LEU A 1 84 ? -13.927 -0.249 10.244 1.00 94.62 84 LEU A C 1
ATOM 655 O O . LEU A 1 84 ? -14.239 -0.738 9.156 1.00 94.62 84 LEU A O 1
ATOM 659 N N . VAL A 1 85 ? -13.102 0.786 10.343 1.00 96.69 85 VAL A N 1
ATOM 660 C CA . VAL A 1 85 ? -12.439 1.443 9.217 1.00 96.69 85 VAL A CA 1
ATOM 661 C C . VAL A 1 85 ? -10.944 1.537 9.488 1.00 96.69 85 VAL A C 1
ATOM 663 O O . VAL A 1 85 ? -10.521 1.704 10.628 1.00 96.69 85 VAL A O 1
ATOM 666 N N . VAL A 1 86 ? -10.136 1.419 8.438 1.00 97.19 86 VAL A N 1
ATOM 667 C CA . VAL A 1 86 ? -8.688 1.627 8.521 1.00 97.19 86 VAL A CA 1
ATOM 668 C C . VAL A 1 86 ? -8.398 3.100 8.799 1.00 97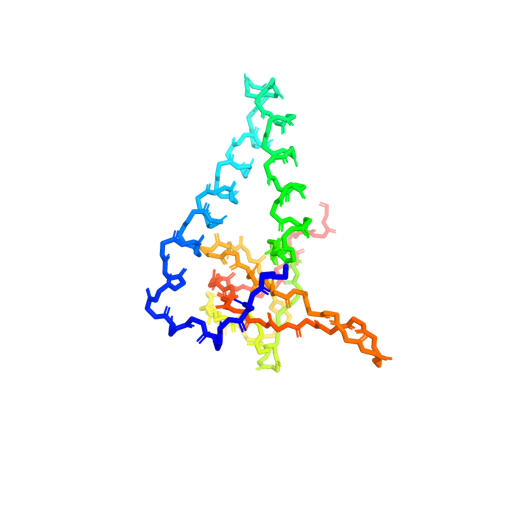.19 86 VAL A C 1
ATOM 670 O O . VAL A 1 86 ? -8.646 3.953 7.943 1.00 97.19 86 VAL A O 1
ATOM 673 N N . THR A 1 87 ? -7.859 3.388 9.981 1.00 96.50 87 THR A N 1
ATOM 674 C CA . THR A 1 87 ? -7.482 4.741 10.418 1.00 96.50 87 THR A CA 1
ATOM 675 C C . THR A 1 87 ? -5.991 5.007 10.272 1.00 96.50 87 THR A C 1
ATOM 677 O O . THR A 1 87 ? -5.600 6.153 10.052 1.00 96.50 87 THR A O 1
ATOM 680 N N . GLU A 1 88 ? -5.164 3.964 10.319 1.00 96.06 88 GLU A N 1
ATOM 681 C CA . GLU A 1 88 ? -3.724 4.071 10.107 1.00 96.06 88 GLU A CA 1
ATOM 682 C C . GLU A 1 88 ? -3.197 2.893 9.286 1.00 96.06 88 GLU A C 1
ATOM 684 O O . GLU A 1 88 ? -3.492 1.729 9.566 1.00 96.06 88 GLU A O 1
ATOM 689 N N . VAL A 1 89 ? -2.356 3.199 8.297 1.00 97.81 89 VAL A N 1
ATOM 690 C CA . VAL A 1 89 ? -1.603 2.205 7.527 1.00 97.81 89 VAL A CA 1
ATOM 691 C C . VAL A 1 89 ? -0.146 2.203 7.973 1.00 97.81 89 VAL A C 1
ATOM 693 O O . VAL A 1 89 ? 0.585 3.171 7.759 1.00 97.81 89 VAL A O 1
ATOM 696 N N . ILE A 1 90 ? 0.275 1.089 8.573 1.00 96.25 90 ILE A N 1
ATOM 697 C CA . ILE A 1 90 ? 1.653 0.839 9.021 1.00 96.25 90 ILE A CA 1
ATOM 698 C C . ILE A 1 90 ? 2.470 0.211 7.884 1.00 96.25 90 ILE A C 1
ATOM 700 O O . ILE A 1 90 ? 3.651 0.512 7.716 1.00 96.25 90 ILE A O 1
ATOM 704 N N . LYS A 1 91 ? 1.853 -0.682 7.098 1.00 97.00 91 LYS A N 1
ATOM 705 C CA . LYS A 1 91 ? 2.429 -1.244 5.866 1.00 97.00 91 LYS A CA 1
ATOM 706 C C . LYS A 1 91 ? 1.362 -1.345 4.778 1.00 97.00 91 LYS A C 1
ATOM 708 O O . LYS A 1 91 ? 0.249 -1.768 5.097 1.00 97.00 91 LYS A O 1
ATOM 713 N N . PRO A 1 92 ? 1.696 -1.050 3.510 1.00 98.19 92 PRO A N 1
ATOM 714 C CA . PRO A 1 92 ? 0.752 -1.189 2.411 1.00 98.19 92 PRO A CA 1
ATOM 715 C C . PRO A 1 92 ? 0.514 -2.662 2.069 1.00 98.19 92 PRO A C 1
ATOM 717 O O . PRO A 1 92 ? 1.344 -3.535 2.367 1.00 98.19 92 PRO A O 1
ATOM 720 N N . ILE A 1 93 ? -0.592 -2.918 1.374 1.00 98.25 93 ILE A N 1
ATOM 721 C CA . ILE A 1 93 ? -0.812 -4.196 0.697 1.00 98.25 93 ILE A CA 1
ATOM 722 C C . ILE A 1 93 ? 0.053 -4.188 -0.567 1.00 98.25 93 ILE A C 1
ATOM 724 O O . ILE A 1 93 ? 0.058 -3.210 -1.316 1.00 98.25 93 ILE A O 1
ATOM 728 N N . ILE A 1 94 ? 0.781 -5.277 -0.818 1.00 97.31 94 ILE A N 1
ATOM 729 C CA . ILE A 1 94 ? 1.517 -5.457 -2.075 1.00 97.31 94 ILE A CA 1
ATOM 730 C C . ILE A 1 94 ? 0.976 -6.691 -2.782 1.00 97.31 94 ILE A C 1
ATOM 732 O O . ILE A 1 94 ? 0.986 -7.799 -2.228 1.00 97.31 94 ILE A O 1
ATOM 736 N N . ARG A 1 95 ? 0.530 -6.503 -4.025 1.00 95.75 95 ARG A N 1
ATOM 737 C CA . ARG A 1 95 ? 0.059 -7.574 -4.906 1.00 95.75 95 ARG A CA 1
ATOM 738 C C . ARG A 1 95 ? 1.016 -7.782 -6.067 1.00 95.75 95 ARG A C 1
ATOM 740 O O . ARG A 1 95 ? 1.610 -6.833 -6.566 1.00 95.75 95 ARG A O 1
ATOM 747 N N . TYR A 1 96 ? 1.128 -9.027 -6.509 1.00 94.69 96 TYR A N 1
ATOM 748 C CA . TYR A 1 96 ? 1.776 -9.380 -7.763 1.00 94.69 96 TYR A CA 1
ATOM 749 C C . TYR A 1 96 ? 0.725 -9.814 -8.783 1.00 94.69 96 TYR A C 1
ATOM 751 O O . TYR A 1 96 ? -0.047 -10.740 -8.517 1.00 94.69 96 TYR A O 1
ATOM 759 N N . LEU A 1 97 ? 0.688 -9.127 -9.920 1.00 92.31 97 LEU A N 1
ATOM 760 C CA . LEU A 1 97 ? -0.158 -9.407 -11.071 1.00 92.31 97 LEU A CA 1
ATOM 761 C C . LEU A 1 97 ? 0.549 -10.434 -11.951 1.00 92.31 97 LEU A C 1
ATOM 763 O O . LEU A 1 97 ? 1.626 -10.187 -12.490 1.00 92.31 97 LEU A O 1
ATOM 767 N N . MET A 1 98 ? -0.067 -11.598 -12.086 1.00 87.69 98 MET A N 1
ATOM 768 C CA . MET A 1 98 ? 0.372 -12.658 -12.978 1.00 87.69 98 MET A CA 1
ATOM 769 C C . MET A 1 98 ? -0.568 -12.702 -14.171 1.00 87.69 98 MET A C 1
ATOM 771 O O . MET A 1 98 ? -1.782 -12.547 -14.034 1.00 87.69 98 MET A O 1
ATOM 775 N N . ARG A 1 99 ? 0.006 -12.924 -15.351 1.00 85.75 99 ARG A N 1
ATOM 776 C CA . ARG A 1 99 ? -0.749 -13.132 -16.582 1.00 85.75 99 ARG A CA 1
ATOM 777 C C . ARG A 1 99 ? -0.413 -14.496 -17.135 1.00 85.75 99 ARG A C 1
ATOM 779 O O . ARG A 1 99 ? 0.761 -14.821 -17.307 1.00 85.75 99 ARG A O 1
ATOM 786 N N . ASP A 1 100 ? -1.446 -15.257 -17.440 1.00 83.88 100 ASP A N 1
ATOM 787 C CA . ASP A 1 100 ? -1.332 -16.502 -18.179 1.00 83.88 100 ASP A CA 1
ATOM 788 C C . ASP A 1 100 ? -2.329 -16.530 -19.347 1.00 83.88 100 ASP A C 1
ATOM 790 O O . ASP A 1 100 ? -2.980 -15.536 -19.673 1.00 83.88 100 ASP A O 1
ATOM 794 N N . SER A 1 101 ? -2.425 -17.678 -20.014 1.00 81.44 101 SER A N 1
ATOM 795 C CA . SER A 1 101 ? -3.356 -17.909 -21.122 1.00 81.44 101 SER A CA 1
ATOM 796 C C . SER A 1 101 ? -4.838 -17.804 -20.744 1.00 81.44 101 SER A C 1
ATOM 798 O O . SER A 1 101 ? -5.680 -17.765 -21.636 1.00 81.44 101 SER A O 1
ATOM 800 N N . THR A 1 102 ? -5.169 -17.821 -19.452 1.00 80.81 102 THR A N 1
ATOM 801 C CA . THR A 1 102 ? -6.541 -17.814 -18.923 1.00 80.81 102 THR A CA 1
ATOM 802 C C . THR A 1 102 ? -6.978 -16.442 -18.413 1.00 80.81 102 THR A C 1
ATOM 804 O O . THR A 1 102 ? -8.178 -16.199 -18.291 1.00 80.81 102 THR A O 1
ATOM 807 N N . GLY A 1 103 ? -6.037 -15.522 -18.179 1.00 83.38 103 GLY A N 1
ATOM 808 C CA . GLY A 1 103 ? -6.329 -14.141 -17.813 1.00 83.38 103 GLY A CA 1
ATOM 809 C C . GLY A 1 103 ? -5.270 -13.508 -16.915 1.00 83.38 103 GLY A C 1
ATOM 810 O O . GLY A 1 103 ? -4.147 -13.994 -16.782 1.00 83.38 103 GLY A O 1
ATOM 811 N N . GLU A 1 104 ? -5.645 -12.387 -16.301 1.00 86.00 104 GLU A N 1
ATOM 812 C CA . GLU A 1 104 ? -4.853 -11.727 -15.266 1.00 86.00 104 GLU A CA 1
ATOM 813 C C . GLU A 1 104 ? -5.392 -12.117 -13.887 1.00 86.00 104 GLU A C 1
ATOM 815 O O . GLU A 1 104 ? -6.585 -11.978 -13.613 1.00 86.00 104 GLU A O 1
ATOM 820 N N . TYR A 1 105 ? -4.513 -12.594 -13.011 1.00 90.25 105 TYR A N 1
ATOM 821 C CA . TYR A 1 105 ? -4.836 -12.883 -11.620 1.00 90.25 105 TYR A CA 1
ATOM 822 C C . TYR A 1 105 ? -3.806 -12.239 -10.695 1.00 90.25 105 TYR A C 1
ATOM 824 O O . TYR A 1 105 ? -2.637 -12.084 -11.042 1.00 90.25 105 TYR A O 1
ATOM 832 N N . SER A 1 106 ? -4.236 -11.845 -9.496 1.00 91.69 106 SER A N 1
ATOM 833 C CA . SER A 1 106 ? -3.358 -11.204 -8.514 1.00 91.69 106 SER A CA 1
ATOM 834 C C . SER A 1 106 ? -3.126 -12.099 -7.302 1.00 91.69 106 SER A C 1
ATOM 836 O O . SER A 1 106 ? -4.008 -12.843 -6.872 1.00 91.69 106 SER A O 1
ATOM 838 N N . LYS A 1 107 ? -1.927 -12.014 -6.725 1.00 93.25 107 LYS A N 1
ATOM 839 C CA . LYS A 1 107 ? -1.576 -12.661 -5.458 1.00 93.25 107 LYS A CA 1
ATOM 840 C C . LYS A 1 107 ? -1.091 -11.623 -4.463 1.00 93.25 107 LYS A C 1
ATOM 842 O O . LYS A 1 107 ? -0.239 -10.807 -4.795 1.00 93.25 107 LYS A O 1
ATOM 847 N N . ILE A 1 108 ? -1.587 -11.694 -3.232 1.00 95.00 108 ILE A N 1
ATOM 848 C CA . ILE A 1 108 ? -1.067 -10.893 -2.120 1.00 95.00 108 ILE A CA 1
ATOM 849 C C . ILE A 1 108 ? 0.309 -11.451 -1.754 1.00 95.00 108 ILE A C 1
ATOM 851 O O . ILE A 1 108 ? 0.428 -12.613 -1.362 1.00 95.00 108 ILE A O 1
ATOM 855 N N . ILE A 1 109 ? 1.347 -10.634 -1.920 1.00 94.94 109 ILE A N 1
ATOM 856 C CA . ILE A 1 109 ? 2.726 -10.974 -1.543 1.00 94.94 109 ILE A CA 1
ATOM 857 C C . ILE A 1 109 ? 3.166 -10.256 -0.261 1.00 94.94 109 ILE A C 1
ATOM 859 O O . ILE A 1 109 ? 4.130 -10.678 0.370 1.00 94.94 109 ILE A O 1
ATOM 863 N N . GLN A 1 110 ? 2.427 -9.223 0.155 1.00 95.56 110 GLN A N 1
ATOM 864 C CA . GLN A 1 110 ? 2.501 -8.614 1.481 1.00 95.56 110 GLN A CA 1
ATOM 865 C C . GLN A 1 110 ? 1.097 -8.197 1.920 1.00 95.56 110 GLN A C 1
ATOM 867 O O . GLN A 1 110 ? 0.428 -7.447 1.207 1.00 95.56 110 GLN A O 1
ATOM 872 N N . ARG A 1 111 ? 0.665 -8.669 3.095 1.00 97.56 111 ARG A N 1
ATOM 873 C CA . ARG A 1 111 ? -0.550 -8.168 3.749 1.00 97.56 111 ARG A CA 1
ATOM 874 C C . ARG A 1 111 ? -0.290 -6.762 4.279 1.00 97.56 111 ARG A C 1
ATOM 876 O O . ARG A 1 111 ? 0.796 -6.489 4.793 1.00 97.56 111 ARG A O 1
ATOM 883 N N . GLY A 1 112 ? -1.282 -5.889 4.155 1.00 97.81 112 GLY A N 1
ATOM 884 C CA . GLY A 1 112 ? -1.219 -4.571 4.774 1.00 97.81 112 GLY A CA 1
ATOM 885 C C . GLY A 1 112 ? -1.286 -4.712 6.289 1.00 97.81 112 GLY A C 1
ATOM 886 O O . GLY A 1 112 ? -2.074 -5.506 6.789 1.00 97.81 112 GLY A O 1
ATOM 887 N N . VAL A 1 113 ? -0.468 -3.962 7.019 1.00 98.06 113 VAL A N 1
ATOM 888 C CA . VAL A 1 113 ? -0.530 -3.914 8.488 1.00 98.06 113 VAL A CA 1
ATOM 889 C C . VAL A 1 113 ? -1.183 -2.598 8.857 1.00 98.06 113 VAL A C 1
ATOM 891 O O . VAL A 1 113 ? -0.705 -1.546 8.427 1.00 98.06 113 VAL A O 1
ATOM 894 N N . VAL A 1 114 ? -2.285 -2.650 9.598 1.00 97.81 114 VAL A N 1
ATOM 895 C CA . VAL A 1 114 ? -3.150 -1.485 9.808 1.00 97.81 114 VAL A CA 1
ATOM 896 C C . VAL A 1 114 ? -3.668 -1.394 11.236 1.00 97.81 114 VAL A C 1
ATOM 898 O O . VAL A 1 114 ? -3.786 -2.402 11.937 1.00 97.81 114 VAL A O 1
ATOM 901 N N . VAL A 1 115 ? -4.031 -0.183 11.641 1.00 97.25 115 VAL A N 1
ATOM 902 C CA . VAL A 1 115 ? -4.905 0.058 12.790 1.00 97.25 115 VAL A CA 1
ATOM 903 C C . VAL A 1 115 ? -6.306 0.331 12.264 1.00 97.25 115 VAL A C 1
ATOM 905 O O . VAL A 1 115 ? -6.487 1.068 11.289 1.00 97.25 115 VAL A O 1
ATOM 908 N N . VAL A 1 116 ? -7.292 -0.303 12.888 1.00 96.75 116 VAL A N 1
ATOM 909 C CA . VAL A 1 116 ? -8.706 -0.104 12.577 1.00 96.75 116 VAL A CA 1
ATOM 910 C C . VAL A 1 116 ? -9.443 0.376 13.811 1.00 96.75 116 VAL A C 1
ATOM 912 O O . VAL A 1 116 ? -9.179 -0.083 14.921 1.00 96.75 116 VAL A O 1
ATOM 915 N N . GLU A 1 117 ? -10.396 1.270 13.608 1.00 95.56 117 GLU A N 1
ATOM 916 C CA . GLU A 1 117 ? -11.260 1.786 14.666 1.00 95.56 117 GLU A CA 1
ATOM 917 C C . GLU A 1 117 ? -12.706 1.784 14.195 1.00 95.56 117 GLU A C 1
ATOM 919 O O . GLU A 1 117 ? -12.987 1.838 12.996 1.00 95.56 117 GLU A O 1
ATOM 924 N N . SER A 1 118 ? -13.639 1.716 15.142 1.00 93.75 118 SER A N 1
ATOM 925 C CA . SER A 1 118 ? -15.058 1.858 14.831 1.00 93.75 118 SER A CA 1
ATOM 926 C C . SER A 1 118 ? -15.331 3.282 14.365 1.00 93.75 118 SER A C 1
ATOM 928 O O . SER A 1 118 ? -14.896 4.245 15.004 1.00 93.75 118 SER A O 1
ATOM 930 N N . ARG A 1 119 ? -16.059 3.426 13.257 1.00 86.31 119 ARG A N 1
ATOM 931 C CA . ARG A 1 119 ? -16.431 4.734 12.722 1.00 86.31 119 ARG A CA 1
ATOM 932 C C . ARG A 1 119 ? -17.261 5.491 13.758 1.00 86.31 119 ARG A C 1
ATOM 934 O O . ARG A 1 119 ? -18.424 5.186 14.019 1.00 86.31 119 ARG A O 1
ATOM 941 N N . SER A 1 120 ? -16.660 6.499 14.378 1.00 69.50 120 SER A N 1
ATOM 942 C CA . SER A 1 120 ? -17.368 7.327 15.345 1.00 69.50 120 SER A CA 1
ATOM 943 C C . SER A 1 120 ? -18.297 8.306 14.610 1.00 69.50 120 SER A C 1
ATOM 945 O O . SER A 1 120 ? -17.949 8.857 13.569 1.00 69.50 120 SER A O 1
ATOM 947 N N . LYS A 1 121 ? -19.504 8.560 15.138 1.00 55.94 121 LYS A N 1
ATOM 948 C CA . LYS A 1 121 ? -20.521 9.447 14.518 1.00 55.94 121 LYS A CA 1
ATOM 949 C C . LYS A 1 121 ? -20.085 10.919 14.330 1.00 55.94 121 LYS A C 1
ATOM 951 O O . LYS A 1 121 ? -20.904 11.728 13.906 1.00 55.94 121 LYS A O 1
ATOM 956 N N . LYS A 1 122 ? -18.846 11.291 14.671 1.00 50.25 122 LYS A N 1
ATOM 957 C CA . LYS A 1 122 ? -18.328 12.662 14.546 1.00 50.25 122 LYS A CA 1
ATOM 958 C C . LYS A 1 122 ? -17.781 13.002 13.157 1.00 50.25 122 LYS A C 1
ATOM 960 O O . LYS A 1 122 ? -17.692 14.183 12.856 1.00 50.25 122 LYS A O 1
ATOM 965 N N . ASP A 1 123 ? -17.515 12.013 12.306 1.00 49.78 123 ASP A N 1
ATOM 966 C CA . ASP A 1 123 ? -16.942 12.230 10.965 1.00 49.78 123 ASP A CA 1
ATOM 967 C C . ASP A 1 123 ? -18.008 12.393 9.857 1.00 49.78 123 ASP A C 1
ATOM 969 O O . ASP A 1 123 ? -17.699 12.353 8.669 1.00 49.78 123 ASP A O 1
ATOM 973 N N . ALA A 1 124 ? -19.282 12.549 10.241 1.00 44.59 124 ALA A N 1
ATOM 974 C CA . ALA A 1 124 ? -20.430 12.703 9.339 1.00 44.59 124 ALA A CA 1
ATOM 975 C C . ALA A 1 124 ? -21.064 14.113 9.376 1.00 44.59 124 ALA A C 1
ATOM 977 O O . ALA A 1 124 ? -22.237 14.257 9.020 1.00 44.59 124 ALA A O 1
ATOM 978 N N . GLN A 1 125 ? -20.325 15.133 9.829 1.00 33.88 125 GLN A N 1
ATOM 979 C CA . GLN A 1 125 ? -20.753 16.541 9.837 1.00 33.88 125 GLN A CA 1
ATOM 980 C C . GLN A 1 125 ? -19.806 17.433 9.045 1.00 33.88 125 GLN A C 1
ATOM 982 O O . GLN A 1 125 ? -18.580 17.302 9.240 1.00 33.88 125 GLN A O 1
#

Mean predicted aligned error: 7.03 Å

Foldseek 3Di:
DPPPPDDDPLVVCVVVLVVLQVLVVVLVVLVVDPVNVVCNVVSVVVQVVVVVVQKHWADQAFPWDDPVPPLADEDEPDDDRPRKGFHFWPGTFIWGWDQDPVGIDIDTSHRIYTYIYHDDPPVVD

Nearest PDB structures (foldseek):
  1dkg-assembly1_A  TM=5.475E-01  e=5.226E-01  Escherichia coli
  8v5l-assembly1_B  TM=4.950E-01  e=6.667E+00  Homo sapiens
  7jsm-assembly1_D  TM=4.883E-01  e=9.768E+00  Bos taurus
  1vfx-assembly1_A  TM=3.356E-01  e=4.850E+00  Mus musculus

Secondary structure (DSSP, 8-state):
-----S---HHHHHHHHHHHHHHHHHHHHHHT-GGGHHHHHHHHHHHHHHHHTTEEEE--TT-EE-TT-TTEEEEEESS--SSEEEEEEEE-EEEEEEEETTEEEEEEEE-EEEEEEE--TTTT-

Sequence (125 aa):
MIEIKQPASADQLKPLLSALSQLYELDRKVQARSEFQALGRNLEKMKAAFDELGYRIEDPQGQGYNETRVDLEASIAGSSTEDLVVTEVIKPIIRYLMRDSTGEYSKIIQRGVVVVESRSKKDAQ

pLDDT: mean 87.53, std 16.22, range [32.0, 98.25]

Radius of gyration: 17.02 Å; Cα contacts (8 Å, |Δi|>4): 176; chains: 1; bounding box: 35×42×46 Å

Solvent-accessible surface area (backbone atoms only — not comparable to full-atom values): 7389 Å² total; per-residue (Å²): 133,85,80,80,69,68,85,68,54,78,76,72,45,45,66,58,55,49,52,54,47,49,51,51,54,50,44,54,57,30,76,74,31,80,93,36,53,82,52,46,64,55,51,52,52,52,51,51,56,36,42,75,74,22,40,41,81,42,81,60,65,71,37,78,55,60,94,82,50,82,56,51,48,72,44,79,45,84,91,58,90,55,70,24,26,27,76,40,70,80,38,52,27,30,33,40,54,45,74,59,99,88,47,79,50,74,42,81,79,35,58,15,32,30,36,26,32,41,69,60,87,75,82,80,118

=== Feature glossary ===
Key to the feature types in this record:

pLDDT. pLDDT is the predicted lDDT-Cα score: AlphaFold's confidence that the local environment of each residue (all inter-atomic distances within 15 Å) is correctly placed. It is a per-residue number between 0 and 100, with higher meaning more reliable.

Radius of gyration, Cα contacts, bounding box. The geometric summary reports three shape descriptors. Rg (radius of gyration) measures how spread out the Cα atoms are about their centre of mass; compact globular proteins have small Rg, elongated or unfolded ones large. Cα contacts (<8 Å, |i−j|>4) count long-range residue pairs in spatial proximity — high for tightly packed folds, near zero for rods or random coil. The bounding-box extents give the protein's footprint along x, y, z in Å.

Backbone torsions (φ/ψ). Backbone dihedral angles. Every residue except chain termini has a φ (preceding-C → N → Cα → C) and a ψ (N → Cα → C → next-N). They are reported in degrees following the IUPAC sign convention. Secondary structure is essentially a statement about which (φ, ψ) basin each residue occupies.

Contact-map, Ramachandran, and PAE plots. Plot images: a contact map (which residues are close in 3D, as an N×N binary image), a Ramachandran scatter (backbone torsion angles, revealing secondary-structure composition at a glance), and — for AlphaFold structures — a PAE heat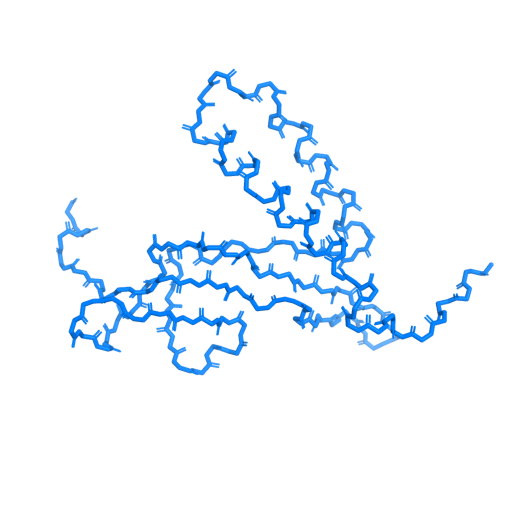map (pairwise prediction confidence).

Predicted aligned error. Predicted Aligned Error (PAE) is an AlphaFold confidence matrix: entry (i, j) is the expected error in the position of residue j, in ångströms, when the prediction is superimposed on the true structure at residue i. Low PAE within a block of residues means that block is internally rigid and well-predicted; high PAE between two blocks means their relative placement is uncertain even if each block individually is confident.

Secondary structure (3-state, P-SEA). Three-state secondary structure (P-SEA) collapses the eight DSSP classes into helix (a), strand (b), and coil (c). P-SEA assigns these from Cα geometry alone — distances and angles — without requiring backbone oxygens, so it works on any Cα trace.

Solvent-accessible surface area. Solvent-accessible surface area (SASA) is the area in Å² traced out by the centre of a 1.4 Å probe sphere (a water molecule) rolled over the protein's van der Waals surface (Shrake–Rupley / Lee–Richards construction). Buried residues have near-zero SASA; fully exposed residues can exceed 200 Å². The total SASA scales roughly with the number of surface residues.

Foldseek 3Di. The Foldseek 3Di string encodes local tertiary geometry as a 20-letter alphabet — one character per residue — derived from the relative positions of nearby Cα atoms. Unlike the amino-acid sequence, 3Di is a direct function of the 3D structure, so two proteins with the same fold have similar 3Di strings even at low sequence identity.

B-factor. For experimental (PDB) structures, the B-factor (temperature factor) quantifies the positional spread of each atom in the crystal — a combination of thermal vibration and static disorder — in units of Å². High B-factors mark flexible loops or poorly resolved regions; low B-factors mark the rigid, well-ordered core.

mmCIF coordinates. The mmCIF block holds the 3D Cartesian coordinates of each backbone atom (N, Cα, C, O) in ångströms. mmCIF is the PDB's canonical archive format — a tagged-loop text representation of the atomic model.

InterPro / GO / CATH / organism. Functional annotations link the protein to curated databases. InterPro entries identify conserved domains and families by matching the sequence against member-database signatures (Pfam, PROSITE, CDD, …). Gene Ontology (GO) terms describe molecular function, biological process, and cellular component in a controlled vocabulary. CATH places the structure in a hierarchical fold classification (Class/Architecture/Topology/Homologous-superfamily). T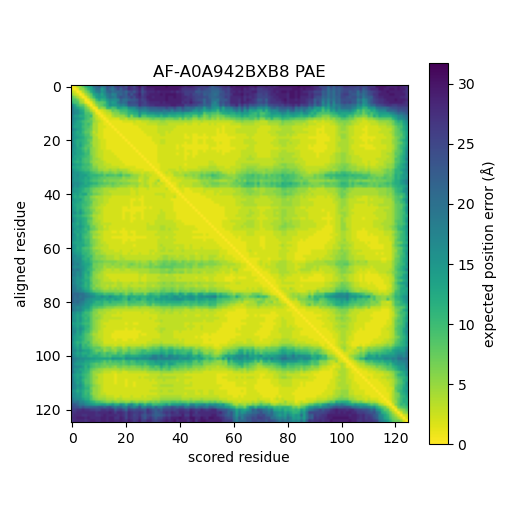he organism is the source species.

Rendered structure images. Structure images are PyMOL renders from six orthogonal camera directions. Cartoon representation draws helices as coils and strands as arrows; sticks shows the backbone as bonds; surface shows the solvent-excluded envelope. Rainbow coloring maps sequence position to hue (blue→red, N→C); chain coloring assigns a distinct color per polypeptide.

Sequence. This is the polypeptide sequence — one letter per residue, N-terminus first. Length ranges from a few dozen residues for small domains to over a thousand for large multi-domain proteins.

Secondary structure (8-state, DSSP). The SS8 string is DSSP's per-residue secondary-structure call. α-helix (H) means an i→i+4 H-bond ladder; β-strand (E) means the residue participates in a β-sheet; 3₁₀ (G) and π (I) are tighter and wider helices; T/S are turns/bends; '-' is loop.

Nearest PDB structures. Structural nearest neighbors (via Foldseek easy-search vs the PDB). Reported per hit: target PDB id, E-value, and alignment TM-score. A TM-score above ~0.5 is the conventional threshold for 'same fold'.